Protein AF-A0A497I7E8-F1 (afdb_monomer_lite)

Secondary structure (DSSP, 8-state):
-HHHHHHHHHHHS-------S------SPPPGGGS-HHHHHHHT--SS-HHHHHHHHHHHHHHTT--HHHHHHHHHHHHHHSSSPPPHHHHHHHHHHHHH---PPPPTTSHHHHHTT-----TTGGG-SSHHHHHHHHHT-

Structure (mmCIF, N/CA/C/O backbone):
data_AF-A0A497I7E8-F1
#
_entry.id   AF-A0A497I7E8-F1
#
loop_
_atom_site.group_PDB
_atom_site.id
_atom_site.type_symbol
_atom_site.label_atom_id
_atom_site.label_alt_id
_atom_site.label_comp_id
_atom_site.label_asym_id
_atom_site.label_entity_id
_atom_site.label_seq_id
_atom_site.pdbx_PDB_ins_code
_atom_site.Cartn_x
_atom_site.Cartn_y
_atom_site.Cartn_z
_atom_site.occupancy
_atom_site.B_iso_or_equiv
_atom_site.auth_seq_id
_atom_site.auth_comp_id
_atom_site.auth_asym_id
_atom_site.auth_atom_id
_atom_site.pdbx_PDB_model_num
ATOM 1 N N . GLU A 1 1 ? 37.070 -31.735 17.281 1.00 67.00 1 GLU A N 1
ATOM 2 C CA . GLU A 1 1 ? 35.826 -32.476 16.960 1.00 67.00 1 GLU A CA 1
ATOM 3 C C . GLU A 1 1 ? 34.540 -31.647 17.066 1.00 67.00 1 GLU A C 1
ATOM 5 O O . GLU A 1 1 ? 34.167 -31.068 16.057 1.00 67.00 1 GLU A O 1
ATOM 10 N N . ALA A 1 2 ? 33.857 -31.485 18.212 1.00 67.62 2 ALA A N 1
ATOM 11 C CA . ALA A 1 2 ? 32.519 -30.845 18.221 1.00 67.62 2 ALA A CA 1
ATOM 12 C C . ALA A 1 2 ? 32.490 -29.340 17.851 1.00 67.62 2 ALA A C 1
ATOM 14 O O . ALA A 1 2 ? 31.553 -28.875 17.204 1.00 67.62 2 ALA A O 1
ATOM 15 N N . LYS A 1 3 ? 33.525 -28.569 18.221 1.00 70.88 3 LYS A N 1
ATOM 16 C CA . LYS A 1 3 ? 33.642 -27.139 17.860 1.00 70.88 3 LYS A CA 1
ATOM 17 C C . LYS A 1 3 ? 33.919 -26.913 16.372 1.00 70.88 3 LYS A C 1
ATOM 19 O O . LYS A 1 3 ? 33.447 -25.930 15.813 1.00 70.88 3 LYS A O 1
ATOM 24 N N . GLU A 1 4 ? 34.665 -27.813 15.738 1.00 71.50 4 GLU A N 1
ATOM 25 C CA . GLU A 1 4 ? 34.977 -27.725 14.306 1.00 71.50 4 GLU A CA 1
ATOM 26 C C . GLU A 1 4 ? 33.753 -28.060 13.461 1.00 71.50 4 GLU A C 1
ATOM 28 O O . GLU A 1 4 ? 33.465 -27.344 12.508 1.00 71.50 4 GLU A O 1
ATOM 33 N N . LEU A 1 5 ? 32.977 -29.066 13.880 1.00 67.75 5 LEU A N 1
ATOM 34 C CA . LEU A 1 5 ? 31.685 -29.393 13.276 1.00 67.75 5 LEU A CA 1
ATOM 35 C C . LEU A 1 5 ? 30.699 -28.219 13.376 1.00 67.75 5 LEU A C 1
ATOM 37 O O . LEU A 1 5 ? 30.001 -27.917 12.411 1.00 67.75 5 LEU A O 1
ATOM 41 N N . PHE A 1 6 ? 30.685 -27.506 14.507 1.00 67.44 6 PHE A N 1
ATOM 42 C CA . PHE A 1 6 ? 29.860 -26.306 14.681 1.00 67.44 6 PHE A CA 1
ATOM 43 C C . PHE A 1 6 ? 30.296 -25.146 13.776 1.00 67.44 6 PHE A C 1
ATOM 45 O O . PHE A 1 6 ? 29.453 -24.485 13.177 1.00 67.44 6 PHE A O 1
ATOM 52 N N . LEU A 1 7 ? 31.604 -24.899 13.654 1.00 68.19 7 LEU A N 1
ATOM 53 C CA . LEU A 1 7 ? 32.146 -23.848 12.788 1.00 68.19 7 LEU A CA 1
ATOM 54 C C . LEU A 1 7 ? 31.945 -24.161 11.299 1.00 68.19 7 LEU A C 1
ATOM 56 O O . LEU A 1 7 ? 31.669 -23.244 10.530 1.00 68.19 7 LEU A O 1
ATOM 60 N N . GLN A 1 8 ? 32.026 -25.435 10.905 1.00 70.06 8 GLN A N 1
ATOM 61 C CA . GLN A 1 8 ? 31.693 -25.888 9.553 1.00 70.06 8 GLN A CA 1
ATOM 62 C C . GLN A 1 8 ? 30.197 -25.758 9.250 1.00 70.06 8 GLN A C 1
ATOM 64 O O . GLN A 1 8 ? 29.836 -25.279 8.182 1.00 70.06 8 GLN A O 1
ATOM 69 N N . ALA A 1 9 ? 29.313 -26.107 10.189 1.00 67.62 9 ALA A N 1
ATOM 70 C CA . ALA A 1 9 ? 27.878 -25.876 10.019 1.00 67.62 9 ALA A CA 1
ATOM 71 C C . ALA A 1 9 ? 27.565 -24.373 9.872 1.00 67.62 9 ALA A C 1
ATOM 73 O O . ALA A 1 9 ? 26.808 -23.973 8.991 1.00 67.62 9 ALA A O 1
ATOM 74 N N . PHE A 1 10 ? 28.222 -23.522 10.669 1.00 64.56 10 PHE A N 1
ATOM 75 C CA . PHE A 1 10 ? 28.029 -22.070 10.627 1.00 64.56 10 PHE A CA 1
ATOM 76 C C . PHE A 1 10 ? 28.604 -21.403 9.365 1.00 64.56 10 PHE A C 1
ATOM 78 O O . PHE A 1 10 ? 28.131 -20.339 8.957 1.00 64.56 10 PHE A O 1
ATOM 85 N N . SER A 1 11 ? 29.634 -21.991 8.747 1.00 62.38 11 SER A N 1
ATOM 86 C CA . SER A 1 11 ? 30.212 -21.494 7.493 1.00 62.38 11 SER A CA 1
ATOM 87 C C . SER A 1 11 ? 29.432 -21.948 6.256 1.00 62.38 11 SER A C 1
ATOM 89 O O . SER A 1 11 ? 29.431 -21.235 5.255 1.00 62.38 11 SER A O 1
ATOM 91 N N . LEU A 1 12 ? 28.711 -23.072 6.330 1.00 60.22 12 LEU A N 1
ATOM 92 C CA . LEU A 1 12 ? 27.873 -23.577 5.236 1.00 60.22 12 LEU A CA 1
ATOM 93 C C . LEU A 1 12 ? 26.548 -22.804 5.069 1.00 60.22 12 LEU A C 1
ATOM 95 O O . LEU A 1 12 ? 26.033 -22.735 3.952 1.00 60.22 12 LEU A O 1
ATOM 99 N N . ASP A 1 13 ? 26.045 -22.162 6.130 1.00 55.91 13 ASP A N 1
ATOM 100 C CA . ASP A 1 13 ? 24.771 -21.415 6.120 1.00 55.91 13 ASP A CA 1
ATOM 101 C C . ASP A 1 13 ? 24.887 -19.931 5.736 1.00 55.91 13 ASP A C 1
ATOM 103 O O . ASP A 1 13 ? 23.878 -19.258 5.520 1.00 55.91 13 ASP A O 1
ATOM 107 N N . ARG A 1 14 ? 26.102 -19.402 5.564 1.00 55.25 14 ARG A N 1
ATOM 108 C CA . ARG A 1 14 ? 26.311 -18.068 4.982 1.00 55.25 14 ARG A CA 1
ATOM 109 C C . ARG A 1 14 ? 26.801 -18.171 3.549 1.00 55.25 14 ARG A C 1
ATOM 111 O O . ARG A 1 14 ? 27.890 -17.725 3.208 1.00 55.25 14 ARG A O 1
ATOM 118 N N . LYS A 1 15 ? 25.934 -18.672 2.667 1.00 48.88 15 LYS A N 1
ATOM 119 C CA . LYS A 1 15 ? 25.931 -18.118 1.310 1.00 48.88 15 LYS A CA 1
ATOM 120 C C . LYS A 1 15 ? 25.432 -16.686 1.444 1.00 48.88 15 LYS A C 1
ATOM 122 O O . LYS A 1 15 ? 24.226 -16.461 1.504 1.00 48.88 15 LYS A O 1
ATOM 127 N N . GLU A 1 16 ? 26.351 -15.730 1.538 1.00 50.53 16 GLU A N 1
ATOM 128 C CA . GLU A 1 16 ? 26.037 -14.344 1.209 1.00 50.53 16 GLU A CA 1
ATOM 129 C C . GLU A 1 16 ? 25.448 -14.370 -0.204 1.00 50.53 16 GLU A C 1
ATOM 131 O O . GLU A 1 16 ? 26.147 -14.581 -1.194 1.00 50.53 16 GLU A O 1
ATOM 136 N N . GLN A 1 17 ? 24.120 -14.278 -0.303 1.00 52.00 17 GLN A N 1
ATOM 137 C CA . GLN A 1 17 ? 23.494 -13.965 -1.572 1.00 52.00 17 GLN A CA 1
ATOM 138 C C . GLN A 1 17 ? 23.921 -12.539 -1.896 1.00 52.00 17 GLN A C 1
ATOM 140 O O . GLN A 1 17 ? 23.305 -11.580 -1.435 1.00 52.00 17 GLN A O 1
ATOM 145 N N . GLU A 1 18 ? 24.984 -12.416 -2.687 1.00 49.31 18 GLU A N 1
ATOM 146 C CA . GLU A 1 18 ? 25.251 -11.236 -3.500 1.00 49.31 18 GLU A CA 1
ATOM 147 C C . GLU A 1 18 ? 23.903 -10.753 -4.069 1.00 49.31 18 GLU A C 1
ATOM 149 O O . GLU A 1 18 ? 23.190 -11.551 -4.703 1.00 49.31 18 GLU A O 1
ATOM 154 N N . PRO A 1 19 ? 23.472 -9.506 -3.801 1.00 46.53 19 PRO A N 1
ATOM 155 C CA . PRO A 1 19 ? 22.181 -9.022 -4.258 1.00 46.53 19 PRO A CA 1
ATOM 156 C C . PRO A 1 19 ? 22.169 -9.018 -5.791 1.00 46.53 19 PRO A C 1
ATOM 158 O O . PRO A 1 19 ? 22.624 -8.085 -6.438 1.00 46.53 19 PRO A O 1
ATOM 161 N N . SER A 1 20 ? 21.606 -10.071 -6.389 1.00 47.88 20 SER A N 1
ATOM 162 C CA . SER A 1 20 ? 21.510 -10.289 -7.845 1.00 47.88 20 SER A CA 1
ATOM 163 C C . SER A 1 20 ? 20.542 -9.333 -8.569 1.00 47.88 20 SER A C 1
ATOM 165 O O . SER A 1 20 ? 20.024 -9.634 -9.647 1.00 47.88 20 SER A O 1
ATOM 167 N N . GLY A 1 21 ? 20.246 -8.179 -7.972 1.00 55.12 21 GLY A N 1
ATOM 168 C CA . GLY A 1 21 ? 19.337 -7.179 -8.510 1.00 55.12 21 GLY A CA 1
ATOM 169 C C . GLY A 1 21 ? 20.096 -6.038 -9.171 1.00 55.12 21 GLY A C 1
ATOM 170 O O . GLY A 1 21 ? 20.918 -5.384 -8.541 1.00 55.12 21 GLY A O 1
ATOM 171 N N . SER A 1 22 ? 19.757 -5.729 -10.422 1.00 59.94 22 SER A N 1
ATOM 172 C CA . SER A 1 22 ? 20.106 -4.437 -11.017 1.00 59.94 22 SER A CA 1
ATOM 173 C C . SER A 1 22 ? 19.605 -3.309 -10.110 1.00 59.94 22 SER A C 1
ATOM 175 O O . SER A 1 22 ? 18.410 -3.277 -9.795 1.00 59.94 22 SER A O 1
ATOM 177 N N . VAL A 1 23 ? 20.480 -2.380 -9.717 1.00 67.69 23 VAL A N 1
ATOM 178 C CA . VAL A 1 23 ? 20.097 -1.206 -8.921 1.00 67.69 23 VAL A CA 1
ATOM 179 C C . VAL A 1 23 ? 19.061 -0.399 -9.705 1.00 67.69 23 VAL A C 1
ATOM 181 O O . VAL A 1 23 ? 19.346 0.156 -10.767 1.00 67.69 23 VAL A O 1
ATOM 184 N N . ILE A 1 24 ? 17.829 -0.359 -9.201 1.00 76.56 24 ILE A N 1
ATOM 185 C CA . ILE A 1 24 ? 16.747 0.409 -9.813 1.00 76.56 24 ILE A CA 1
ATOM 186 C C . ILE A 1 24 ? 16.901 1.863 -9.363 1.00 76.56 24 ILE A C 1
ATOM 188 O O . ILE A 1 24 ? 16.561 2.204 -8.233 1.00 76.56 24 ILE A O 1
ATOM 192 N N . ASN A 1 25 ? 17.410 2.725 -10.244 1.00 77.62 25 ASN A N 1
ATOM 193 C CA . ASN A 1 25 ? 17.468 4.160 -9.979 1.00 77.62 25 ASN A CA 1
ATOM 194 C C . ASN A 1 25 ? 16.131 4.816 -10.363 1.00 77.62 25 ASN A C 1
ATOM 196 O O . ASN A 1 25 ? 15.737 4.801 -11.531 1.00 77.62 25 ASN A O 1
ATOM 200 N N . ILE A 1 26 ? 15.415 5.338 -9.365 1.00 85.31 26 ILE A N 1
ATOM 201 C CA . ILE A 1 26 ? 14.180 6.106 -9.544 1.00 85.31 26 ILE A CA 1
ATOM 202 C C . ILE A 1 26 ? 14.480 7.540 -9.124 1.00 85.31 26 ILE A C 1
ATOM 204 O O . ILE A 1 26 ? 14.619 7.839 -7.938 1.00 85.31 26 ILE A O 1
ATOM 208 N N . ASP A 1 27 ? 14.586 8.398 -10.130 1.00 85.06 27 ASP A N 1
ATOM 209 C CA . ASP A 1 27 ? 14.913 9.820 -10.048 1.00 85.06 27 ASP A CA 1
ATOM 210 C C . ASP A 1 27 ? 13.677 10.700 -9.818 1.00 85.06 27 ASP A C 1
ATOM 212 O O . ASP A 1 27 ? 13.756 11.761 -9.203 1.00 85.06 27 ASP A O 1
ATOM 216 N N . LYS A 1 28 ? 12.525 10.253 -10.322 1.00 90.06 28 LYS A N 1
ATOM 217 C CA . LYS A 1 28 ? 11.265 10.995 -10.323 1.00 90.06 28 LYS A CA 1
ATOM 218 C C . LYS A 1 28 ? 10.114 10.123 -9.867 1.00 90.06 28 LYS A C 1
ATOM 220 O O . LYS A 1 28 ? 10.139 8.901 -10.028 1.00 90.06 28 LYS A O 1
ATOM 225 N N . GLU A 1 29 ? 9.092 10.799 -9.361 1.00 94.62 29 GLU A N 1
ATOM 226 C CA . GLU A 1 29 ? 7.809 10.200 -9.029 1.00 94.62 29 GLU A CA 1
ATOM 227 C C . GLU A 1 29 ? 7.273 9.362 -10.203 1.00 94.62 29 GLU A C 1
ATOM 229 O O . GLU A 1 29 ? 7.238 9.829 -11.345 1.00 94.62 29 GLU A O 1
ATOM 234 N N . ILE A 1 30 ? 6.858 8.122 -9.932 1.00 94.88 30 ILE A N 1
ATOM 235 C CA . ILE A 1 30 ? 6.180 7.288 -10.932 1.00 94.88 30 ILE A CA 1
ATOM 236 C C . ILE A 1 30 ? 4.668 7.522 -10.832 1.00 94.88 30 ILE A C 1
ATOM 238 O O . ILE A 1 30 ? 4.120 7.413 -9.731 1.00 94.88 30 ILE A O 1
ATOM 242 N N . PRO A 1 31 ? 3.976 7.813 -11.946 1.00 95.06 31 PRO A N 1
ATOM 243 C CA . PRO A 1 31 ? 2.562 8.153 -11.908 1.00 95.06 31 PRO A CA 1
ATOM 244 C C . PRO A 1 31 ? 1.680 6.896 -11.767 1.00 95.06 31 PRO A C 1
ATOM 246 O O . PRO A 1 31 ? 2.122 5.764 -12.000 1.00 95.06 31 PRO A O 1
ATOM 249 N N . LEU A 1 32 ? 0.427 7.093 -11.352 1.00 94.94 32 LEU A N 1
ATOM 250 C CA . LEU A 1 32 ? -0.494 6.026 -10.937 1.00 94.94 32 LEU A CA 1
ATOM 251 C C . LEU A 1 32 ? -0.801 5.022 -12.061 1.00 94.94 32 LEU A C 1
ATOM 253 O O . LEU A 1 32 ? -1.005 3.837 -11.803 1.00 94.94 32 LEU A O 1
ATOM 257 N N . GLU A 1 33 ? -0.779 5.459 -13.317 1.00 95.19 33 GLU A N 1
ATOM 258 C CA . GLU A 1 33 ? -1.052 4.645 -14.509 1.00 95.19 33 GLU A CA 1
ATOM 259 C C . GLU A 1 33 ? -0.001 3.545 -14.696 1.00 95.19 33 GLU A C 1
ATOM 261 O O . GLU A 1 33 ? -0.270 2.491 -15.274 1.00 95.19 33 GLU A O 1
ATOM 266 N N . SER A 1 34 ? 1.200 3.766 -14.157 1.00 96.50 34 SER A N 1
ATOM 267 C CA . SER A 1 34 ? 2.284 2.788 -14.177 1.00 96.50 34 SER A CA 1
ATOM 268 C C . SER A 1 34 ? 2.179 1.762 -13.046 1.00 96.50 34 SER A C 1
ATOM 270 O O . SER A 1 34 ? 3.007 0.857 -12.972 1.00 96.50 34 SER A O 1
ATOM 272 N N . PHE A 1 35 ? 1.196 1.860 -12.147 1.00 96.50 35 PHE A N 1
ATOM 273 C CA . PHE A 1 35 ? 1.127 0.985 -10.979 1.00 96.50 35 PHE A CA 1
ATOM 274 C C . PHE A 1 35 ? 0.687 -0.442 -11.338 1.00 96.50 35 PHE A C 1
ATOM 276 O O . PHE A 1 35 ? -0.160 -0.651 -12.218 1.00 96.50 35 PHE A O 1
ATOM 283 N N . PRO A 1 36 ? 1.217 -1.460 -10.640 1.00 96.62 36 PRO A N 1
ATOM 284 C CA . PRO A 1 36 ? 0.792 -2.837 -10.845 1.00 96.62 36 PRO A CA 1
ATOM 285 C C . PRO A 1 36 ? -0.680 -3.030 -10.466 1.00 96.62 36 PRO A C 1
ATOM 287 O O . PRO A 1 36 ? -1.193 -2.304 -9.606 1.00 96.62 36 PRO A O 1
ATOM 290 N N . PRO A 1 37 ? -1.373 -4.012 -11.079 1.00 96.50 37 PRO A N 1
ATOM 291 C CA . PRO A 1 37 ? -2.779 -4.286 -10.790 1.00 96.50 37 PRO A CA 1
ATOM 292 C C . PRO A 1 37 ? -3.056 -4.464 -9.294 1.00 96.50 37 PRO A C 1
ATOM 294 O O . PRO A 1 37 ? -4.020 -3.910 -8.788 1.00 96.50 37 PRO A O 1
ATOM 297 N N . CYS A 1 38 ? -2.163 -5.130 -8.554 1.00 96.94 38 CYS A N 1
ATOM 298 C CA . CYS A 1 38 ? -2.338 -5.344 -7.117 1.00 96.94 38 CYS A CA 1
ATOM 299 C C . CYS A 1 38 ? -2.390 -4.051 -6.292 1.00 96.94 38 CYS A C 1
ATOM 301 O O . CYS A 1 38 ? -3.219 -3.935 -5.395 1.00 96.94 38 CYS A O 1
ATOM 303 N N . ILE A 1 39 ? -1.555 -3.059 -6.609 1.00 97.75 39 ILE A N 1
ATOM 304 C CA . ILE A 1 39 ? -1.568 -1.764 -5.916 1.00 97.75 39 ILE A CA 1
ATOM 305 C C . ILE A 1 39 ? -2.799 -0.951 -6.326 1.00 97.75 39 ILE A C 1
ATOM 307 O O . ILE A 1 39 ? -3.425 -0.322 -5.476 1.00 97.75 39 ILE A O 1
ATOM 311 N N . ARG A 1 40 ? -3.192 -1.004 -7.606 1.00 97.56 40 ARG A N 1
ATOM 312 C CA . ARG A 1 40 ? -4.432 -0.372 -8.087 1.00 97.56 40 ARG A CA 1
ATOM 313 C C . ARG A 1 40 ? -5.671 -0.964 -7.410 1.00 97.56 40 ARG A C 1
ATOM 315 O O . ARG A 1 40 ? -6.531 -0.214 -6.967 1.00 97.56 40 ARG A O 1
ATOM 322 N N . ASN A 1 41 ? -5.715 -2.284 -7.246 1.00 97.62 41 ASN A N 1
ATOM 323 C CA . ASN A 1 41 ? -6.796 -2.973 -6.546 1.00 97.62 41 ASN A CA 1
ATOM 324 C C . ASN A 1 41 ? -6.846 -2.583 -5.068 1.00 97.62 41 ASN A C 1
ATOM 326 O O . ASN A 1 41 ? -7.927 -2.308 -4.565 1.00 97.62 41 ASN A O 1
ATOM 330 N N . ILE A 1 42 ? -5.692 -2.457 -4.396 1.00 98.06 42 ILE A N 1
ATOM 331 C CA . ILE A 1 42 ? -5.653 -1.892 -3.040 1.00 98.06 42 ILE A CA 1
ATOM 332 C C . ILE A 1 42 ? -6.263 -0.487 -3.045 1.00 98.06 42 ILE A C 1
ATOM 334 O O . ILE A 1 42 ? -7.170 -0.243 -2.263 1.00 98.06 42 ILE A O 1
ATOM 338 N N . LEU A 1 43 ? -5.839 0.415 -3.941 1.00 98.06 43 LEU A N 1
ATOM 339 C CA . LEU A 1 43 ? -6.328 1.805 -4.026 1.00 98.06 43 LEU A CA 1
ATOM 340 C C . LEU A 1 43 ? -7.843 1.948 -4.277 1.00 98.06 43 LEU A C 1
ATOM 342 O O . LEU A 1 43 ? -8.407 3.017 -4.004 1.00 98.06 43 LEU A O 1
ATOM 346 N N . ASN A 1 44 ? -8.501 0.895 -4.762 1.00 97.38 44 ASN A N 1
ATOM 347 C CA . ASN A 1 44 ? -9.953 0.837 -4.936 1.00 97.38 44 ASN A CA 1
ATOM 348 C C . ASN A 1 44 ? -10.713 0.512 -3.639 1.00 97.38 44 ASN A C 1
ATOM 350 O O . ASN A 1 44 ? -11.934 0.622 -3.618 1.00 97.38 44 ASN A O 1
ATOM 354 N N . GLY A 1 45 ? -10.000 0.202 -2.555 1.00 97.56 45 GLY A N 1
ATOM 355 C CA . GLY A 1 45 ? -10.565 -0.199 -1.271 1.00 97.56 45 GLY A CA 1
ATOM 356 C C . GLY A 1 45 ? -10.479 -1.709 -1.062 1.00 97.56 45 GLY A C 1
ATOM 357 O O . GLY A 1 45 ? -10.331 -2.485 -2.003 1.00 97.56 45 GLY A O 1
ATOM 358 N N . LEU A 1 46 ? -10.538 -2.127 0.200 1.00 97.81 46 LEU A N 1
ATOM 359 C CA . LEU A 1 46 ? -10.470 -3.525 0.607 1.00 97.81 46 LEU A CA 1
ATOM 360 C C . LEU A 1 46 ? -11.647 -3.901 1.506 1.00 97.81 46 LEU A C 1
ATOM 362 O O . LEU A 1 46 ? -12.042 -3.147 2.403 1.00 97.81 46 LEU A O 1
ATOM 366 N N . GLU A 1 47 ? -12.147 -5.115 1.296 1.00 95.56 47 GLU A N 1
ATOM 367 C CA . GLU A 1 47 ? -13.098 -5.762 2.195 1.00 95.56 47 GLU A CA 1
ATOM 368 C C . GLU A 1 47 ? -12.392 -6.251 3.470 1.00 95.56 47 GLU A C 1
ATOM 370 O O . GLU A 1 47 ? -12.753 -5.831 4.570 1.00 95.56 47 GLU A O 1
ATOM 375 N N . ASP A 1 48 ? -11.314 -7.027 3.325 1.00 95.31 48 ASP A N 1
ATOM 376 C CA . ASP A 1 48 ? -10.461 -7.502 4.422 1.00 95.31 48 ASP A CA 1
ATOM 377 C C . ASP A 1 48 ? -8.965 -7.242 4.136 1.00 95.31 48 ASP A C 1
ATOM 379 O O . ASP A 1 48 ? -8.557 -6.884 3.033 1.00 95.31 48 ASP A O 1
ATOM 383 N N . GLY A 1 49 ? -8.111 -7.370 5.153 1.00 96.69 49 GLY A N 1
ATOM 384 C CA . GLY A 1 49 ? -6.663 -7.279 5.003 1.00 96.69 49 GLY A CA 1
ATOM 385 C C . GLY A 1 49 ? -6.125 -5.853 4.984 1.00 96.69 49 GLY A C 1
ATOM 386 O O . GLY A 1 49 ? -4.971 -5.642 4.628 1.00 96.69 49 GLY A O 1
ATOM 387 N N . ARG A 1 50 ? -6.903 -4.870 5.439 1.00 97.62 50 ARG A N 1
ATOM 388 C CA . ARG A 1 50 ? -6.592 -3.430 5.371 1.00 97.62 50 ARG A CA 1
ATOM 389 C C . ARG A 1 50 ? -5.250 -3.049 5.997 1.00 97.62 50 ARG A C 1
ATOM 391 O O . ARG A 1 50 ? -4.531 -2.239 5.433 1.00 97.62 50 ARG A O 1
ATOM 398 N N . LYS A 1 51 ? -4.846 -3.670 7.111 1.00 97.56 51 LYS A N 1
ATOM 399 C CA . LYS A 1 51 ? -3.512 -3.438 7.709 1.00 97.56 51 LYS A CA 1
ATOM 400 C C . LYS A 1 51 ? -2.373 -3.891 6.781 1.00 97.56 51 LYS A C 1
ATOM 402 O O . LYS A 1 51 ? -1.385 -3.184 6.622 1.00 97.56 51 LYS A O 1
ATOM 407 N N . ARG A 1 52 ? -2.546 -5.044 6.124 1.00 96.88 52 ARG A N 1
ATOM 408 C CA . ARG A 1 52 ? -1.615 -5.587 5.118 1.00 96.88 52 ARG A CA 1
ATOM 409 C C . ARG A 1 52 ? -1.626 -4.729 3.849 1.00 96.88 52 ARG A C 1
ATOM 411 O O . ARG A 1 52 ? -0.568 -4.419 3.319 1.00 96.88 52 ARG A O 1
ATOM 418 N N . GLY A 1 53 ? -2.804 -4.283 3.412 1.00 97.44 53 GLY A N 1
ATOM 419 C CA . GLY A 1 53 ? -2.962 -3.336 2.307 1.00 97.44 53 GLY A CA 1
ATOM 420 C C . GLY A 1 53 ? -2.256 -2.005 2.569 1.00 97.44 53 GLY A C 1
ATOM 421 O O . GLY A 1 53 ? -1.494 -1.553 1.723 1.00 97.44 53 GLY A O 1
ATOM 422 N N . LEU A 1 54 ? -2.429 -1.428 3.762 1.00 97.94 54 LEU A N 1
ATOM 423 C CA . LEU A 1 54 ? -1.755 -0.199 4.190 1.00 97.94 54 LEU A CA 1
ATOM 424 C C . LEU A 1 54 ? -0.232 -0.357 4.161 1.00 97.94 54 LEU A C 1
ATOM 426 O O . LEU A 1 54 ? 0.461 0.491 3.606 1.00 97.94 54 LEU A O 1
ATOM 430 N N . PHE A 1 55 ? 0.273 -1.459 4.719 1.00 96.31 55 PHE A N 1
ATOM 431 C CA . PHE A 1 55 ? 1.691 -1.804 4.682 1.00 96.31 55 PHE A CA 1
ATOM 432 C C . PHE A 1 55 ? 2.228 -1.844 3.244 1.00 96.31 55 PHE A C 1
ATOM 434 O O . PHE A 1 55 ? 3.210 -1.174 2.929 1.00 96.31 55 PHE A O 1
ATOM 441 N N . LEU A 1 56 ? 1.567 -2.589 2.354 1.00 96.81 56 LEU A N 1
ATOM 442 C CA . LEU A 1 56 ? 1.965 -2.694 0.949 1.00 96.81 56 LEU A CA 1
ATOM 443 C C . LEU A 1 56 ? 1.929 -1.342 0.236 1.00 96.81 56 LEU A C 1
ATOM 445 O O . LEU A 1 56 ? 2.845 -1.021 -0.522 1.00 96.81 56 LEU A O 1
ATOM 449 N N . LEU A 1 57 ? 0.882 -0.558 0.492 1.00 97.31 57 LEU A N 1
ATOM 450 C CA . LEU A 1 57 ? 0.657 0.728 -0.146 1.00 97.31 57 LEU A CA 1
ATOM 451 C C . LEU A 1 57 ? 1.731 1.743 0.257 1.00 97.31 57 LEU A C 1
ATOM 453 O O . LEU A 1 57 ? 2.352 2.329 -0.622 1.00 97.31 57 LEU A O 1
ATOM 457 N N . ILE A 1 58 ? 2.005 1.914 1.555 1.00 96.75 58 ILE A N 1
ATOM 458 C CA . ILE A 1 58 ? 3.021 2.867 2.033 1.00 96.75 58 ILE A CA 1
ATOM 459 C C . ILE A 1 58 ? 4.402 2.510 1.468 1.00 96.75 58 ILE A C 1
ATOM 461 O O . ILE A 1 58 ? 5.044 3.363 0.855 1.00 96.75 58 ILE A O 1
ATOM 465 N N . ASN A 1 59 ? 4.832 1.250 1.600 1.00 95.06 59 ASN A N 1
ATOM 466 C CA . ASN A 1 59 ? 6.147 0.815 1.115 1.00 95.06 59 ASN A CA 1
ATOM 467 C C . ASN A 1 59 ? 6.306 1.023 -0.392 1.00 95.06 59 ASN A C 1
ATOM 469 O O . ASN A 1 59 ? 7.327 1.528 -0.857 1.00 95.06 59 ASN A O 1
ATOM 473 N N . PHE A 1 60 ? 5.279 0.672 -1.167 1.00 96.25 60 PHE A N 1
ATOM 474 C CA . PHE A 1 60 ? 5.310 0.871 -2.608 1.00 96.25 60 PHE A CA 1
ATOM 475 C C . PHE A 1 60 ? 5.366 2.359 -2.982 1.00 96.25 60 PHE A C 1
ATOM 477 O O . PHE A 1 60 ? 6.208 2.737 -3.794 1.00 96.25 60 PHE A O 1
ATOM 484 N N . LEU A 1 61 ? 4.522 3.205 -2.379 1.00 96.31 61 LEU A N 1
ATOM 485 C CA . LEU A 1 61 ? 4.465 4.641 -2.678 1.00 96.31 61 LEU A CA 1
ATOM 486 C C . LEU A 1 61 ? 5.780 5.366 -2.343 1.00 96.31 61 LEU A C 1
ATOM 488 O O . LEU A 1 61 ? 6.246 6.190 -3.133 1.00 96.31 61 LEU A O 1
ATOM 492 N N . HIS A 1 62 ? 6.420 5.018 -1.223 1.00 93.69 62 HIS A N 1
ATOM 493 C CA . HIS A 1 62 ? 7.760 5.517 -0.903 1.00 93.69 62 HIS A CA 1
ATOM 494 C C . HIS A 1 62 ? 8.795 5.069 -1.942 1.00 93.69 62 HIS A C 1
ATOM 496 O O . HIS A 1 62 ? 9.591 5.883 -2.419 1.00 93.69 62 HIS A O 1
ATOM 502 N N . ALA A 1 63 ? 8.764 3.795 -2.343 1.00 92.88 63 ALA A N 1
ATOM 503 C CA . ALA A 1 63 ? 9.697 3.255 -3.327 1.00 92.88 63 ALA A CA 1
ATOM 504 C C . ALA A 1 63 ? 9.566 3.933 -4.703 1.00 92.88 63 ALA A C 1
ATOM 506 O O . ALA A 1 63 ? 10.572 4.128 -5.383 1.00 92.88 63 ALA A O 1
ATOM 507 N N . VAL A 1 64 ? 8.360 4.366 -5.088 1.00 94.62 64 VAL A N 1
ATOM 508 C CA . VAL A 1 64 ? 8.118 5.133 -6.324 1.00 94.62 64 VAL A CA 1
ATOM 509 C C . VAL A 1 64 ? 8.274 6.653 -6.175 1.00 94.62 64 VAL A C 1
ATOM 511 O O . VAL A 1 64 ? 7.846 7.401 -7.056 1.00 94.62 64 VAL A O 1
ATOM 514 N N . LYS A 1 65 ? 8.910 7.115 -5.089 1.00 93.69 65 LYS A N 1
ATOM 515 C CA . LYS A 1 65 ? 9.279 8.520 -4.836 1.00 93.69 65 LYS A CA 1
ATOM 516 C C . LYS A 1 65 ? 8.098 9.491 -4.724 1.00 93.69 65 LYS A C 1
ATOM 518 O O . LYS A 1 65 ? 8.246 10.669 -5.044 1.00 93.69 65 LYS A O 1
ATOM 523 N N . TRP A 1 66 ? 6.941 9.031 -4.247 1.00 95.19 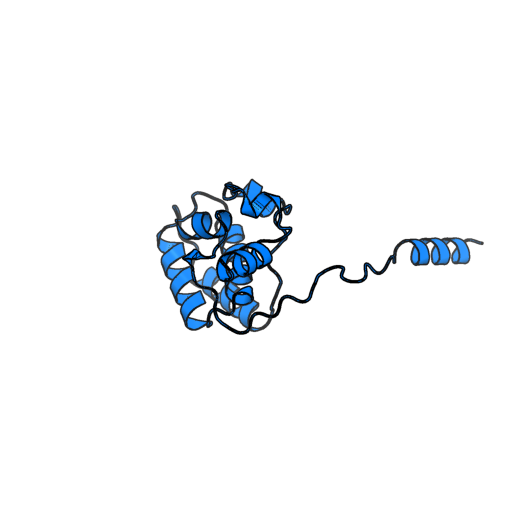66 TRP A N 1
ATOM 524 C CA . TRP A 1 66 ? 5.848 9.950 -3.913 1.00 95.19 66 TRP A CA 1
ATOM 525 C C . TRP A 1 66 ? 6.211 10.797 -2.681 1.00 95.19 66 TRP A C 1
ATOM 527 O O . TRP A 1 66 ? 6.764 10.259 -1.719 1.00 95.19 66 TRP A O 1
ATOM 537 N N . PRO A 1 67 ? 5.893 12.106 -2.665 1.00 94.62 67 PRO A N 1
ATOM 538 C CA . PRO A 1 67 ? 6.158 12.953 -1.507 1.00 94.62 67 PRO A CA 1
ATOM 539 C C . PRO A 1 67 ? 5.253 12.576 -0.326 1.00 94.62 67 PRO A C 1
ATOM 541 O O . PRO A 1 67 ? 4.092 12.208 -0.513 1.00 94.62 67 PRO A O 1
ATOM 544 N N . GLU A 1 68 ? 5.753 12.720 0.906 1.00 93.62 68 GLU A N 1
ATOM 545 C CA . GLU A 1 68 ? 5.041 12.288 2.123 1.00 93.62 68 GLU A CA 1
ATOM 546 C C . GLU A 1 68 ? 3.626 12.866 2.246 1.00 93.62 68 GLU A C 1
ATOM 548 O O . GLU A 1 68 ? 2.697 12.171 2.663 1.00 93.62 68 GLU A O 1
ATOM 553 N N . SER A 1 69 ? 3.446 14.137 1.875 1.00 95.94 69 SER A N 1
ATOM 554 C CA . SER A 1 69 ? 2.145 14.811 1.892 1.00 95.94 69 SER A CA 1
ATOM 555 C C . SER A 1 69 ? 1.137 14.109 0.979 1.00 95.94 69 SER A C 1
ATOM 557 O O . SER A 1 69 ? 0.007 13.844 1.394 1.00 95.94 69 SER A O 1
ATOM 559 N N . LYS A 1 70 ? 1.571 13.728 -0.228 1.00 97.25 70 LYS A N 1
ATOM 560 C CA . LYS A 1 70 ? 0.765 12.998 -1.209 1.00 97.25 70 LYS A CA 1
ATOM 561 C C . LYS A 1 70 ? 0.474 11.573 -0.753 1.00 97.25 70 LYS A C 1
ATOM 563 O O . LYS A 1 70 ? -0.660 11.119 -0.896 1.00 97.25 70 LYS A O 1
ATOM 568 N N . ILE A 1 71 ? 1.452 10.883 -0.160 1.00 96.94 71 ILE A N 1
ATOM 569 C CA . ILE A 1 71 ? 1.247 9.546 0.424 1.00 96.94 71 ILE A CA 1
ATOM 570 C C . ILE A 1 71 ? 0.180 9.615 1.516 1.00 96.94 71 ILE A C 1
ATOM 572 O O . ILE A 1 71 ? -0.796 8.868 1.463 1.00 96.94 71 ILE A O 1
ATOM 576 N N . LYS A 1 72 ? 0.314 10.549 2.466 1.00 97.62 72 LYS A N 1
ATOM 577 C CA . LYS A 1 72 ? -0.655 10.741 3.552 1.00 97.62 72 LYS A CA 1
ATOM 578 C C . LYS A 1 72 ? -2.057 11.008 3.011 1.00 97.62 72 LYS A C 1
ATOM 580 O O . LYS A 1 72 ? -2.998 10.347 3.441 1.00 97.62 72 LYS A O 1
ATOM 585 N N . GLN A 1 73 ? -2.200 11.940 2.067 1.00 98.12 73 GLN A N 1
ATOM 586 C CA . GLN A 1 73 ? -3.494 12.249 1.457 1.00 98.12 73 GLN A CA 1
ATOM 587 C C . GLN A 1 73 ? -4.093 11.012 0.775 1.00 98.12 73 GLN A C 1
ATOM 589 O O . GLN A 1 73 ? -5.238 10.658 1.033 1.00 98.12 73 GLN A O 1
ATOM 594 N N . THR A 1 74 ? -3.296 10.306 -0.025 1.00 98.25 74 THR A N 1
ATOM 595 C CA . THR A 1 74 ? -3.731 9.106 -0.754 1.00 98.25 74 THR A CA 1
ATOM 596 C C . THR A 1 74 ? -4.181 7.997 0.188 1.00 98.25 74 THR A C 1
ATOM 598 O O . THR A 1 74 ? -5.214 7.381 -0.045 1.00 98.25 74 THR A O 1
ATOM 601 N N . VAL A 1 75 ? -3.441 7.758 1.273 1.00 98.25 75 VAL A N 1
ATOM 602 C CA . VAL A 1 75 ? -3.787 6.752 2.285 1.00 98.25 75 VAL A CA 1
ATOM 603 C C . VAL A 1 75 ? -5.080 7.119 3.014 1.00 98.25 75 VAL A C 1
ATOM 605 O O . VAL A 1 75 ? -5.908 6.242 3.253 1.00 98.25 75 VAL A O 1
ATOM 608 N N . LEU A 1 76 ? -5.284 8.395 3.353 1.00 98.19 76 LEU A N 1
ATOM 609 C CA . LEU A 1 76 ? -6.519 8.843 3.997 1.00 98.19 76 LEU A CA 1
ATOM 610 C C . LEU A 1 76 ? -7.729 8.696 3.066 1.00 98.19 76 LEU A C 1
ATOM 612 O O . LEU A 1 76 ? -8.765 8.205 3.508 1.00 98.19 76 LEU A O 1
ATOM 616 N N . GLU A 1 77 ? -7.597 9.047 1.783 1.00 98.25 77 GLU A N 1
ATOM 617 C CA . GLU A 1 77 ? -8.669 8.850 0.797 1.00 98.25 77 GLU A CA 1
ATOM 618 C C . GLU A 1 77 ? -8.938 7.369 0.519 1.00 98.25 77 GLU A C 1
ATOM 620 O O . GLU A 1 77 ? -10.089 6.944 0.471 1.00 98.25 77 GLU A O 1
ATOM 625 N N . TRP A 1 78 ? -7.888 6.556 0.395 1.00 98.38 78 TRP A N 1
ATOM 626 C CA . TRP A 1 78 ? -8.010 5.105 0.277 1.00 98.38 78 TRP A CA 1
ATOM 627 C C . TRP A 1 78 ? -8.762 4.503 1.469 1.00 98.38 78 TRP A C 1
ATOM 629 O O . TRP A 1 78 ? -9.647 3.669 1.285 1.00 98.38 78 TRP A O 1
ATOM 639 N N . ASN A 1 79 ? -8.469 4.959 2.689 1.00 98.50 79 ASN A N 1
ATOM 640 C CA . ASN A 1 79 ? -9.093 4.415 3.888 1.00 98.50 79 ASN A CA 1
ATOM 641 C C . ASN A 1 79 ? -10.615 4.619 3.923 1.00 98.50 79 ASN A C 1
ATOM 643 O O . ASN A 1 79 ? -11.321 3.772 4.463 1.00 98.50 79 ASN A O 1
ATOM 647 N N . LYS A 1 80 ? -11.119 5.701 3.313 1.00 98.19 80 LYS A N 1
ATOM 648 C CA . LYS A 1 80 ? -12.561 5.969 3.177 1.00 98.19 80 LYS A CA 1
ATOM 649 C C . LYS A 1 80 ? -13.266 4.998 2.226 1.00 98.19 80 LYS A C 1
ATOM 651 O O . LYS A 1 80 ? -14.472 4.825 2.339 1.00 98.19 80 LYS A O 1
ATOM 656 N N . LYS A 1 81 ? -12.533 4.385 1.290 1.00 98.00 81 LYS A N 1
ATOM 657 C CA . LYS A 1 81 ? -13.070 3.407 0.326 1.00 98.00 81 LYS A CA 1
ATOM 658 C C . LYS A 1 81 ? -13.129 1.986 0.886 1.00 98.00 81 LYS A C 1
ATOM 660 O O . LYS A 1 81 ? -13.736 1.113 0.276 1.00 98.00 81 LYS A O 1
ATOM 665 N N . ASN A 1 82 ? -12.458 1.725 2.006 1.00 97.62 82 ASN A N 1
ATOM 666 C CA . ASN A 1 82 ? -12.477 0.412 2.640 1.00 97.62 82 ASN A CA 1
ATOM 667 C C . ASN A 1 82 ? -13.850 0.131 3.260 1.00 97.62 82 ASN A C 1
ATOM 669 O O . ASN A 1 82 ? -14.469 1.039 3.810 1.00 97.62 82 ASN A O 1
ATOM 673 N N . LYS A 1 83 ? -14.268 -1.143 3.262 1.00 96.69 83 LYS A N 1
ATOM 674 C CA . LYS A 1 83 ? -15.531 -1.575 3.892 1.00 96.69 83 LYS A CA 1
ATOM 675 C C . LYS A 1 83 ? -15.620 -1.137 5.357 1.00 96.69 83 LYS A C 1
ATOM 677 O O . LYS A 1 83 ? -16.657 -0.670 5.807 1.00 96.69 83 LYS A O 1
ATOM 682 N N . GLU A 1 84 ? -14.508 -1.256 6.078 1.00 96.31 84 GLU A N 1
ATOM 683 C CA . GLU A 1 84 ? -14.364 -0.741 7.439 1.00 96.31 84 GLU A CA 1
ATOM 684 C C . GLU A 1 84 ? -13.065 0.071 7.538 1.00 96.31 84 GLU A C 1
ATOM 686 O O . GLU A 1 84 ? -11.972 -0.499 7.459 1.00 96.31 84 GLU A O 1
ATOM 691 N N . PRO A 1 85 ? -13.129 1.396 7.710 1.00 97.56 85 PRO A N 1
ATOM 692 C CA . PRO A 1 85 ? -11.934 2.223 7.813 1.00 97.56 85 PRO A CA 1
ATOM 693 C C . PRO A 1 85 ? -11.034 1.824 8.994 1.00 97.56 85 PRO A C 1
ATOM 695 O O . PRO A 1 85 ? -11.495 1.498 10.087 1.00 97.56 85 PRO A O 1
ATOM 698 N N . LEU A 1 86 ? -9.716 1.889 8.799 1.00 98.19 86 LEU A N 1
ATOM 699 C CA . LEU A 1 86 ? -8.746 1.844 9.894 1.00 98.19 86 LEU A CA 1
ATOM 700 C C . LEU A 1 86 ? -8.829 3.132 10.721 1.00 98.19 86 LEU A C 1
ATOM 702 O O . LEU A 1 86 ? -9.161 4.195 10.194 1.00 98.19 86 LEU A O 1
ATOM 706 N N . SER A 1 87 ? -8.461 3.063 12.001 1.00 98.12 87 SER A N 1
ATOM 707 C CA . SER A 1 87 ? -8.410 4.258 12.844 1.00 98.12 87 SER A CA 1
ATOM 708 C C . SER A 1 87 ? -7.338 5.243 12.361 1.00 98.12 87 SER A C 1
ATOM 710 O O . SER A 1 87 ? -6.237 4.855 11.953 1.00 98.12 87 SER A O 1
ATOM 712 N N . ASN A 1 88 ? -7.628 6.541 12.474 1.00 96.94 88 ASN A N 1
ATOM 713 C CA . ASN A 1 88 ? -6.680 7.601 12.113 1.00 96.94 88 ASN A CA 1
ATOM 714 C C . ASN A 1 88 ? -5.380 7.521 12.929 1.00 96.94 88 ASN A C 1
ATOM 716 O O . ASN A 1 88 ? -4.301 7.804 12.404 1.00 96.94 88 ASN A O 1
ATOM 720 N N . ALA A 1 89 ? -5.469 7.098 14.194 1.00 97.81 89 ALA A N 1
ATOM 721 C CA . ALA A 1 89 ? -4.310 6.891 15.058 1.00 97.81 89 ALA A CA 1
ATOM 722 C C . ALA A 1 89 ? -3.387 5.787 14.518 1.00 97.81 89 ALA A C 1
ATOM 724 O O . ALA A 1 89 ? -2.175 5.986 14.437 1.00 97.81 89 ALA A O 1
ATOM 725 N N . TYR A 1 90 ? -3.952 4.658 14.070 1.00 98.12 90 TYR A N 1
ATOM 726 C CA . TYR A 1 90 ? -3.171 3.574 13.473 1.00 98.12 90 TYR A CA 1
ATOM 727 C C . TYR A 1 90 ? -2.493 4.020 12.173 1.00 98.12 90 TYR A C 1
ATOM 729 O O . TYR A 1 90 ? -1.294 3.811 12.009 1.00 98.12 90 TYR A O 1
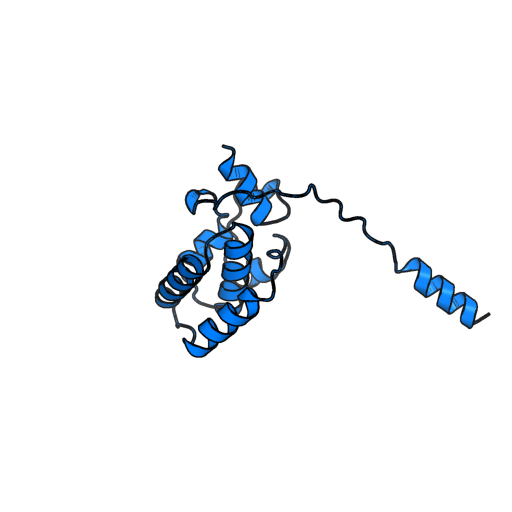ATOM 737 N N . ILE A 1 91 ? -3.223 4.701 11.282 1.00 98.00 91 ILE A N 1
ATOM 738 C CA . ILE A 1 91 ? -2.657 5.233 10.031 1.00 98.00 91 ILE A CA 1
ATOM 739 C C . ILE A 1 91 ? -1.513 6.207 10.315 1.00 98.00 91 ILE A C 1
ATOM 741 O O . ILE A 1 91 ? -0.452 6.100 9.706 1.00 98.00 91 ILE A O 1
ATOM 745 N N . THR A 1 92 ? -1.705 7.135 11.254 1.00 96.88 92 THR A N 1
ATOM 746 C CA . THR A 1 92 ? -0.685 8.130 11.614 1.00 96.88 92 THR A CA 1
ATOM 747 C C . THR A 1 92 ? 0.563 7.463 12.186 1.00 96.88 92 THR A C 1
ATOM 749 O O . THR A 1 92 ? 1.675 7.811 11.798 1.00 96.88 92 THR A O 1
ATOM 752 N N . SER A 1 93 ? 0.384 6.466 13.058 1.00 97.06 93 SER A N 1
ATOM 753 C CA . SER A 1 93 ? 1.485 5.671 13.607 1.00 97.06 93 SER A CA 1
ATOM 754 C C . SER A 1 93 ? 2.269 4.952 12.505 1.00 97.06 93 SER A C 1
ATOM 756 O O . SER A 1 93 ? 3.495 5.042 12.481 1.00 97.06 93 SER A O 1
ATOM 758 N N . GLN A 1 94 ? 1.579 4.309 11.556 1.00 96.62 94 GLN A N 1
ATOM 759 C CA . GLN A 1 94 ? 2.233 3.646 10.426 1.00 96.62 94 GLN A CA 1
ATOM 760 C C . GLN A 1 94 ? 2.981 4.650 9.545 1.00 96.62 94 GLN A C 1
ATOM 762 O O . GLN A 1 94 ? 4.162 4.459 9.290 1.00 96.62 94 GLN A O 1
ATOM 767 N N . LEU A 1 95 ? 2.347 5.754 9.139 1.00 95.62 95 LEU A N 1
ATOM 768 C CA . LEU A 1 95 ? 3.007 6.778 8.326 1.00 95.62 95 LEU A CA 1
ATOM 769 C C . LEU A 1 95 ? 4.281 7.298 8.999 1.00 95.62 95 LEU A C 1
ATOM 771 O O . LEU A 1 95 ? 5.315 7.341 8.349 1.00 95.62 95 LEU A O 1
ATOM 775 N N . ASN A 1 96 ? 4.232 7.627 10.294 1.00 94.44 96 ASN A N 1
ATOM 776 C CA . ASN A 1 96 ? 5.400 8.110 11.034 1.00 94.44 96 ASN A CA 1
ATOM 777 C C . ASN A 1 96 ? 6.532 7.077 11.100 1.00 94.44 96 ASN A C 1
ATOM 779 O O . ASN A 1 96 ? 7.694 7.455 10.988 1.00 94.44 96 ASN A O 1
ATOM 783 N N . TYR A 1 97 ? 6.205 5.791 11.245 1.00 94.19 97 TYR A N 1
ATOM 784 C CA . TYR A 1 97 ? 7.197 4.718 11.243 1.00 94.19 97 TYR A CA 1
ATOM 785 C C . TYR A 1 97 ? 7.969 4.650 9.913 1.00 94.19 97 TYR A C 1
ATOM 787 O O . TYR A 1 97 ? 9.198 4.597 9.916 1.00 94.19 97 TYR A O 1
ATOM 795 N N . TYR A 1 98 ? 7.268 4.742 8.777 1.00 89.44 98 TYR A N 1
ATOM 796 C CA . TYR A 1 98 ? 7.883 4.663 7.443 1.00 89.44 98 TYR A CA 1
ATOM 797 C C . TYR A 1 98 ? 8.588 5.947 6.983 1.00 89.44 98 TYR A C 1
ATOM 799 O O . TYR A 1 98 ? 9.331 5.913 6.006 1.00 89.44 98 TYR A O 1
ATOM 807 N N . LYS A 1 99 ? 8.430 7.072 7.696 1.00 85.31 99 LYS A N 1
ATOM 808 C CA . LYS A 1 99 ? 9.248 8.274 7.448 1.00 85.31 99 LYS A CA 1
ATOM 809 C C . LYS A 1 99 ? 10.722 8.035 7.741 1.00 85.31 99 LYS A C 1
ATOM 811 O O . LYS A 1 99 ? 11.589 8.539 7.037 1.00 85.31 99 LYS A O 1
ATOM 816 N N . THR A 1 100 ? 10.999 7.284 8.802 1.00 85.00 100 THR A N 1
ATOM 817 C CA . THR A 1 100 ? 12.363 7.005 9.265 1.00 85.00 100 THR A CA 1
ATOM 818 C C . THR A 1 100 ? 12.858 5.628 8.834 1.00 85.00 100 THR A C 1
ATOM 820 O O . THR A 1 100 ? 14.063 5.395 8.842 1.00 85.00 100 THR A O 1
ATOM 823 N N . HIS A 1 101 ? 11.956 4.738 8.410 1.00 85.06 101 HIS A N 1
ATOM 824 C CA . HIS A 1 101 ? 12.286 3.391 7.957 1.00 85.06 101 HIS A CA 1
ATOM 825 C C . HIS A 1 101 ? 11.809 3.172 6.520 1.00 85.06 101 HIS A C 1
ATOM 827 O O . HIS A 1 101 ? 10.617 3.024 6.254 1.00 85.06 101 HIS A O 1
ATOM 833 N N . SER A 1 102 ? 12.756 3.117 5.585 1.00 72.75 102 SER A N 1
ATOM 834 C CA . SER A 1 102 ? 12.472 2.785 4.190 1.00 72.75 102 SER A CA 1
ATOM 835 C C . SER A 1 102 ? 12.667 1.289 3.972 1.00 72.75 102 SER A C 1
ATOM 837 O O . SER A 1 102 ? 13.789 0.794 4.090 1.00 72.75 102 SER A O 1
ATOM 839 N N . TYR A 1 103 ? 11.595 0.575 3.627 1.00 83.06 103 TYR A N 1
ATOM 840 C CA . TYR A 1 103 ? 11.680 -0.818 3.196 1.00 83.06 103 TYR A CA 1
ATOM 841 C C . TYR A 1 103 ? 11.287 -0.944 1.732 1.00 83.06 103 TYR A C 1
ATOM 843 O O . TYR A 1 103 ? 10.431 -0.225 1.212 1.00 83.06 103 TYR A O 1
ATOM 851 N N . MET A 1 104 ? 11.915 -1.904 1.061 1.00 86.19 104 MET A N 1
ATOM 852 C CA . MET A 1 104 ? 11.474 -2.305 -0.264 1.00 86.19 104 MET A CA 1
ATOM 853 C C . MET A 1 104 ? 10.094 -2.966 -0.166 1.00 86.19 104 MET A C 1
ATOM 855 O O . MET A 1 104 ? 9.847 -3.730 0.774 1.00 86.19 104 MET A O 1
ATOM 859 N N . PRO A 1 105 ? 9.192 -2.722 -1.133 1.00 90.44 105 PRO A N 1
ATOM 860 C CA . PRO A 1 105 ? 7.943 -3.461 -1.192 1.00 90.44 105 PRO A CA 1
ATOM 861 C C . PRO A 1 105 ? 8.242 -4.965 -1.327 1.00 90.44 105 PRO A C 1
ATOM 863 O O . PRO A 1 105 ? 9.194 -5.330 -2.026 1.00 90.44 105 PRO A O 1
ATOM 866 N N . PRO A 1 106 ? 7.441 -5.844 -0.700 1.00 93.06 106 PRO A N 1
ATOM 867 C CA . PRO A 1 106 ? 7.617 -7.285 -0.839 1.00 93.06 106 PRO A CA 1
ATOM 868 C C . PRO A 1 106 ? 7.606 -7.747 -2.304 1.00 93.06 106 PRO A C 1
ATOM 870 O O . PRO A 1 106 ? 6.936 -7.160 -3.155 1.00 93.06 106 PRO A O 1
ATOM 873 N N . ASN A 1 107 ? 8.319 -8.837 -2.597 1.00 95.00 107 ASN A N 1
ATOM 874 C CA . ASN A 1 107 ? 8.285 -9.461 -3.922 1.00 95.00 107 ASN A CA 1
ATOM 875 C C . ASN A 1 107 ? 6.894 -10.036 -4.236 1.00 95.00 107 ASN A C 1
ATOM 877 O O . ASN A 1 107 ? 6.133 -10.364 -3.326 1.00 95.00 107 ASN A O 1
ATOM 881 N N . CYS A 1 108 ? 6.559 -10.174 -5.521 1.00 93.25 108 CYS A N 1
ATOM 882 C CA . CYS A 1 108 ? 5.220 -10.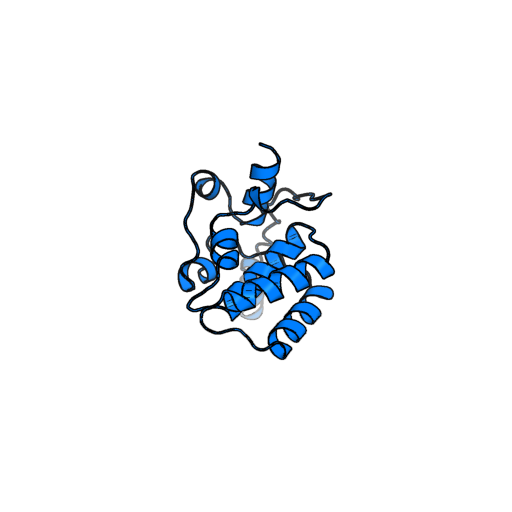569 -5.985 1.00 93.25 108 CYS A CA 1
ATOM 883 C C . CYS A 1 108 ? 4.769 -11.955 -5.491 1.00 93.25 108 CYS A C 1
ATOM 885 O O . CYS A 1 108 ? 3.577 -12.218 -5.350 1.00 93.25 108 CYS A O 1
ATOM 887 N N . ASP A 1 109 ? 5.730 -12.823 -5.222 1.00 93.00 109 ASP A N 1
ATOM 888 C CA . ASP A 1 109 ? 5.624 -14.169 -4.673 1.00 93.00 109 ASP A CA 1
ATOM 889 C C . ASP A 1 109 ? 5.3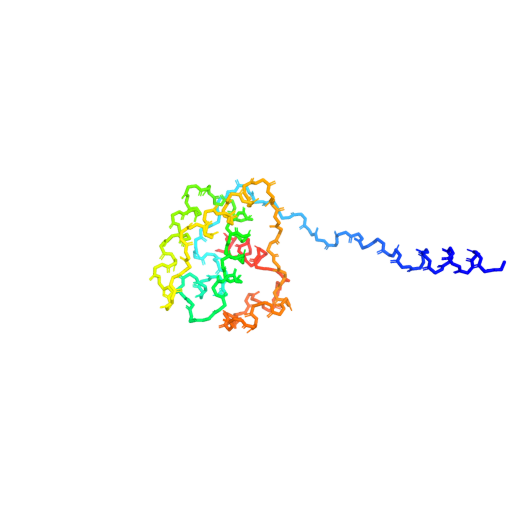40 -14.189 -3.160 1.00 93.00 109 ASP A C 1
ATOM 891 O O . ASP A 1 109 ? 4.960 -15.229 -2.620 1.00 93.00 109 ASP A O 1
ATOM 895 N N . ASN A 1 110 ? 5.417 -13.041 -2.476 1.00 95.00 110 ASN A N 1
ATOM 896 C CA . ASN A 1 110 ? 5.050 -12.943 -1.069 1.00 95.00 110 ASN A CA 1
ATOM 897 C C . ASN A 1 110 ? 3.551 -13.275 -0.868 1.00 95.00 110 ASN A C 1
ATOM 899 O O . ASN A 1 110 ? 2.687 -12.681 -1.526 1.00 95.00 110 ASN A O 1
ATOM 903 N N . PRO A 1 111 ? 3.204 -14.173 0.075 1.00 94.69 111 PRO A N 1
ATOM 904 C CA . PRO A 1 111 ? 1.826 -14.616 0.285 1.00 94.69 111 PRO A CA 1
ATOM 905 C C . PRO A 1 111 ? 0.871 -13.482 0.674 1.00 94.69 111 PRO A C 1
ATOM 907 O O . PRO A 1 111 ? -0.332 -13.610 0.459 1.00 94.69 111 PRO A O 1
ATOM 910 N N . ILE A 1 112 ? 1.374 -12.351 1.186 1.00 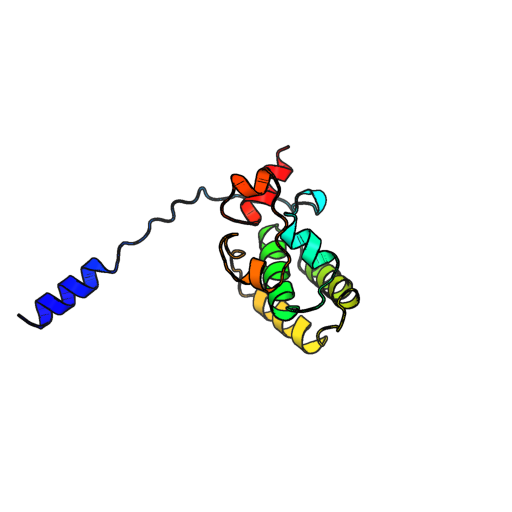95.50 112 ILE A N 1
ATOM 911 C CA . ILE A 1 112 ? 0.557 -11.195 1.570 1.00 95.50 112 ILE A CA 1
ATOM 912 C C . ILE A 1 112 ? -0.378 -10.728 0.447 1.00 95.50 112 ILE A C 1
ATOM 914 O O . ILE A 1 112 ? -1.524 -10.399 0.734 1.00 95.50 112 ILE A O 1
ATOM 918 N N . TYR A 1 113 ? 0.068 -10.761 -0.815 1.00 94.50 113 TYR A N 1
ATOM 919 C CA . TYR A 1 113 ? -0.731 -10.331 -1.967 1.00 94.50 113 TYR A CA 1
ATOM 920 C C . TYR A 1 113 ? -1.899 -11.278 -2.256 1.00 94.50 113 TYR A C 1
ATOM 922 O O . TYR A 1 113 ? -2.990 -10.828 -2.610 1.00 94.50 113 TYR A O 1
ATOM 930 N N . LYS A 1 114 ? -1.676 -12.587 -2.099 1.00 93.19 114 LYS A N 1
ATOM 931 C CA . LYS A 1 114 ? -2.707 -13.617 -2.288 1.00 93.19 114 LYS A CA 1
ATOM 932 C C . LYS A 1 114 ? -3.691 -13.618 -1.120 1.00 93.19 114 LYS A C 1
ATOM 934 O O . LYS A 1 114 ? -4.895 -13.647 -1.335 1.00 93.19 114 LYS A O 1
ATOM 939 N N . ASN A 1 115 ? -3.181 -13.484 0.102 1.00 94.69 115 ASN A N 1
ATOM 940 C CA . ASN A 1 115 ? -3.966 -13.546 1.336 1.00 94.69 115 ASN A CA 1
ATOM 941 C C . ASN A 1 115 ? -4.980 -12.405 1.498 1.00 94.69 115 ASN A C 1
ATOM 943 O O . ASN A 1 115 ? -5.868 -12.515 2.337 1.00 94.69 115 ASN A O 1
ATOM 947 N N . ILE A 1 116 ? -4.826 -11.304 0.759 1.00 95.94 116 ILE A N 1
ATOM 948 C CA . ILE A 1 116 ? -5.795 -10.194 0.736 1.00 95.94 116 ILE A CA 1
ATOM 949 C C . ILE A 1 116 ? -6.525 -10.081 -0.610 1.00 95.94 116 ILE A C 1
ATOM 951 O O . ILE A 1 116 ? -7.196 -9.087 -0.855 1.00 95.94 116 ILE A O 1
ATOM 955 N N . ASN A 1 117 ? -6.375 -11.083 -1.484 1.00 94.31 117 ASN A N 1
ATOM 956 C CA . ASN A 1 117 ? -7.038 -11.196 -2.785 1.00 94.31 117 ASN A CA 1
ATOM 957 C C . ASN A 1 117 ? -6.903 -9.961 -3.702 1.00 94.31 117 ASN A C 1
ATOM 959 O O . ASN A 1 117 ? -7.844 -9.569 -4.386 1.00 94.31 117 ASN A O 1
ATOM 963 N N . VAL A 1 118 ? -5.725 -9.328 -3.727 1.00 94.56 118 VAL A N 1
ATOM 964 C CA . VAL A 1 118 ? -5.486 -8.127 -4.559 1.00 94.56 118 VAL A CA 1
ATOM 965 C C . VAL A 1 118 ? -4.766 -8.432 -5.865 1.00 94.56 118 VAL A C 1
ATOM 967 O O . VAL A 1 118 ? -4.718 -7.587 -6.754 1.00 94.56 118 VAL A O 1
ATOM 970 N N . CYS A 1 119 ? -4.150 -9.606 -5.995 1.00 92.56 119 CYS A N 1
ATOM 971 C CA . CYS A 1 119 ? -3.305 -9.915 -7.141 1.00 92.56 119 CYS A CA 1
ATOM 972 C C . CYS A 1 119 ? -4.128 -10.383 -8.349 1.00 92.56 119 CYS A C 1
ATOM 974 O O . CYS A 1 119 ? -4.585 -11.520 -8.388 1.00 92.56 119 CYS A O 1
ATOM 976 N N . THR A 1 120 ? -4.250 -9.521 -9.359 1.00 92.88 120 THR A N 1
ATOM 977 C CA . THR A 1 120 ? -4.811 -9.847 -10.681 1.00 92.88 120 THR A CA 1
ATOM 978 C C . THR A 1 120 ? -3.713 -9.670 -11.742 1.00 92.88 120 THR A C 1
ATOM 980 O O . THR A 1 120 ? -3.583 -8.577 -12.303 1.00 92.88 120 THR A O 1
ATOM 983 N N . PRO A 1 121 ? -2.833 -10.670 -11.944 1.00 92.19 121 PRO A N 1
ATOM 984 C CA . PRO A 1 121 ? -1.624 -10.511 -12.749 1.00 92.19 121 PRO A CA 1
ATOM 985 C C . PRO A 1 121 ? -1.936 -10.274 -14.233 1.00 92.19 121 PRO A C 1
ATOM 987 O O . PRO A 1 121 ? -2.783 -10.950 -14.809 1.00 92.19 121 PRO A O 1
ATOM 990 N N . ASP A 1 122 ? -1.208 -9.341 -14.854 1.00 93.94 122 ASP A N 1
ATOM 991 C CA . ASP A 1 122 ? -1.220 -9.104 -16.304 1.00 93.94 122 ASP A CA 1
ATOM 992 C C . ASP A 1 122 ? 0.046 -9.689 -16.973 1.00 93.94 122 ASP A C 1
ATOM 994 O O . ASP A 1 122 ? 0.880 -10.328 -16.324 1.00 93.94 122 ASP A O 1
ATOM 998 N N . ASP A 1 123 ? 0.236 -9.459 -18.276 1.00 93.81 123 ASP A N 1
ATOM 999 C CA . ASP A 1 123 ? 1.425 -9.950 -18.990 1.00 93.81 123 ASP A CA 1
ATOM 1000 C C . ASP A 1 123 ? 2.746 -9.359 -18.479 1.00 93.81 123 ASP A C 1
ATOM 1002 O O . ASP A 1 123 ? 3.794 -9.999 -18.568 1.00 93.81 123 ASP A O 1
ATOM 1006 N N . THR A 1 124 ? 2.719 -8.157 -17.897 1.00 93.31 124 THR A N 1
ATOM 1007 C CA . THR A 1 124 ? 3.914 -7.544 -17.304 1.00 93.31 124 THR A CA 1
ATOM 1008 C C . THR A 1 124 ? 4.255 -8.210 -15.969 1.00 93.31 124 THR A C 1
ATOM 1010 O O . THR A 1 124 ? 5.435 -8.364 -15.655 1.00 93.31 124 THR A O 1
ATOM 1013 N N . CYS A 1 125 ? 3.256 -8.668 -15.208 1.00 92.50 125 CYS A N 1
ATOM 1014 C CA . CYS A 1 125 ? 3.465 -9.421 -13.968 1.00 92.50 125 CYS A CA 1
ATOM 1015 C C . CYS A 1 125 ? 4.222 -10.745 -14.183 1.00 92.50 125 CYS A C 1
ATOM 1017 O O . CYS A 1 125 ? 4.944 -11.169 -13.287 1.00 92.50 125 CYS A O 1
ATOM 1019 N N . LYS A 1 126 ? 4.120 -11.372 -15.364 1.00 91.81 126 LYS A N 1
ATOM 1020 C CA . LYS A 1 126 ? 4.790 -12.654 -15.678 1.00 91.81 126 LYS A CA 1
ATOM 1021 C C . LYS A 1 126 ? 6.317 -12.554 -15.769 1.00 91.81 126 LYS A C 1
ATOM 1023 O O . LYS A 1 126 ? 7.006 -13.565 -15.696 1.00 91.81 126 LYS A O 1
ATOM 1028 N N . ILE A 1 127 ? 6.846 -11.347 -15.963 1.00 92.50 127 ILE A N 1
ATOM 1029 C CA . ILE A 1 127 ? 8.258 -11.101 -16.305 1.00 92.50 127 ILE A CA 1
ATOM 1030 C C . ILE A 1 127 ? 8.972 -10.196 -15.291 1.00 92.50 127 ILE A C 1
ATOM 1032 O O . ILE A 1 127 ? 10.046 -9.667 -15.581 1.00 92.50 127 ILE A O 1
ATOM 1036 N N . ILE A 1 128 ? 8.365 -9.965 -14.126 1.00 92.38 128 ILE A N 1
ATOM 1037 C CA . ILE A 1 128 ? 8.897 -9.126 -13.045 1.00 92.38 128 ILE A CA 1
ATOM 1038 C C . ILE A 1 128 ? 8.879 -9.901 -11.728 1.00 92.38 128 ILE A C 1
ATOM 1040 O O . ILE A 1 128 ? 7.991 -10.711 -11.492 1.00 92.38 128 ILE A O 1
ATOM 1044 N N . LYS A 1 129 ? 9.861 -9.636 -10.861 1.00 90.44 129 LYS A N 1
ATOM 1045 C CA . LYS A 1 129 ? 9.956 -10.261 -9.529 1.00 90.44 129 LYS A CA 1
ATOM 1046 C C . LYS A 1 129 ? 9.251 -9.455 -8.435 1.00 90.44 129 LYS A C 1
ATOM 1048 O O . LYS A 1 129 ? 8.810 -10.013 -7.439 1.00 90.44 129 LYS A O 1
ATOM 1053 N N . ASN A 1 130 ? 9.161 -8.135 -8.595 1.00 91.56 130 ASN A N 1
ATOM 1054 C CA . ASN A 1 130 ? 8.613 -7.253 -7.569 1.00 91.56 130 ASN A CA 1
ATOM 1055 C C . ASN A 1 130 ? 7.760 -6.116 -8.170 1.00 91.56 130 ASN A C 1
ATOM 1057 O O . ASN A 1 130 ? 7.987 -5.712 -9.319 1.00 91.56 130 ASN A O 1
ATOM 1061 N N . PRO A 1 131 ? 6.813 -5.556 -7.392 1.00 94.00 131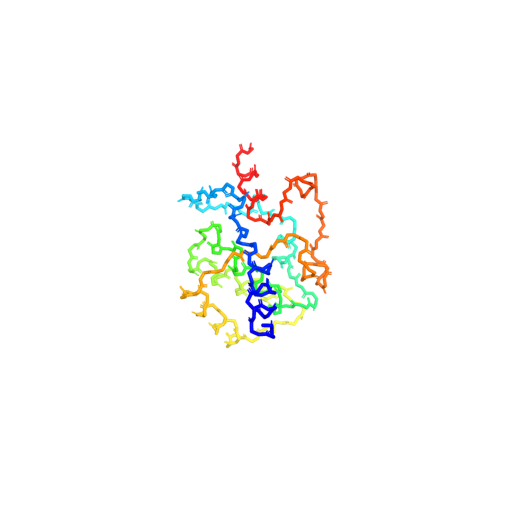 PRO A N 1
ATOM 1062 C CA . PRO A 1 131 ? 5.920 -4.487 -7.844 1.00 94.00 131 PRO A CA 1
ATOM 1063 C C . PRO A 1 131 ? 6.644 -3.216 -8.305 1.00 94.00 131 PRO A C 1
ATOM 1065 O O . PRO A 1 131 ? 6.167 -2.528 -9.206 1.00 94.00 131 PRO A O 1
ATOM 1068 N N . LEU A 1 132 ? 7.800 -2.892 -7.719 1.00 94.19 132 LEU A N 1
ATOM 1069 C CA . LEU A 1 132 ? 8.569 -1.707 -8.100 1.00 94.19 132 LEU A CA 1
ATOM 1070 C C . LEU A 1 132 ? 9.127 -1.839 -9.524 1.00 94.19 132 LEU A C 1
ATOM 1072 O O . LEU A 1 132 ? 9.023 -0.914 -10.328 1.00 94.19 132 LEU A O 1
ATOM 1076 N N . SER A 1 133 ? 9.651 -3.016 -9.869 1.00 93.25 133 SER A N 1
ATOM 1077 C CA . SER A 1 133 ? 10.120 -3.333 -11.219 1.00 93.25 133 SER A CA 1
ATOM 1078 C C . SER A 1 133 ? 8.996 -3.259 -12.248 1.00 93.25 133 SER A C 1
ATOM 1080 O O . SER A 1 133 ? 9.245 -2.817 -13.370 1.00 93.25 133 SER A O 1
ATOM 1082 N N . TYR A 1 134 ? 7.764 -3.633 -11.879 1.00 95.00 134 TYR A N 1
ATOM 1083 C CA . TYR A 1 134 ? 6.597 -3.415 -12.738 1.00 95.00 134 TYR A CA 1
ATOM 1084 C C . TYR A 1 134 ? 6.445 -1.927 -13.069 1.00 95.00 134 TYR A C 1
ATOM 1086 O O . TYR A 1 134 ? 6.362 -1.564 -14.244 1.00 95.00 134 TYR A O 1
ATOM 1094 N N . ALA A 1 135 ? 6.454 -1.069 -12.044 1.00 94.50 135 ALA A N 1
ATOM 1095 C CA . ALA A 1 135 ? 6.212 0.361 -12.202 1.00 94.50 135 ALA A CA 1
ATOM 1096 C C . ALA A 1 135 ? 7.274 1.035 -13.077 1.00 94.50 135 ALA A C 1
ATOM 1098 O O . ALA A 1 135 ? 6.954 1.782 -14.001 1.00 94.50 135 ALA A O 1
ATOM 1099 N N . VAL A 1 136 ? 8.543 0.691 -12.859 1.00 93.00 136 VAL A N 1
ATOM 1100 C CA . VAL A 1 136 ? 9.658 1.192 -13.674 1.00 93.00 136 VAL A CA 1
ATOM 1101 C C . VAL A 1 136 ? 9.576 0.701 -15.117 1.00 93.00 136 VAL A C 1
ATOM 1103 O O . VAL A 1 136 ? 9.849 1.465 -16.042 1.00 93.00 136 VAL A O 1
ATOM 1106 N N . LYS A 1 137 ? 9.174 -0.555 -15.339 1.00 91.62 137 LYS A N 1
ATOM 1107 C CA . LYS A 1 137 ? 9.027 -1.110 -16.689 1.00 91.62 137 LYS A CA 1
ATOM 1108 C C . LYS A 1 137 ? 7.866 -0.474 -17.452 1.00 91.62 137 LYS A C 1
ATOM 1110 O O . LYS A 1 137 ? 8.011 -0.231 -18.645 1.00 91.62 137 LYS A O 1
ATOM 1115 N N . ARG A 1 138 ? 6.741 -0.193 -16.782 1.00 91.88 138 ARG A N 1
ATOM 1116 C CA . ARG A 1 138 ? 5.592 0.505 -17.381 1.00 91.88 138 ARG A CA 1
ATOM 1117 C C . ARG A 1 138 ? 5.888 1.970 -17.682 1.00 91.88 138 ARG A C 1
ATOM 1119 O O . ARG A 1 138 ? 5.523 2.400 -18.760 1.00 91.88 138 ARG A O 1
ATOM 1126 N N . ARG A 1 139 ? 6.612 2.688 -16.813 1.00 88.69 139 ARG A N 1
ATOM 1127 C CA . ARG A 1 139 ? 7.002 4.097 -17.036 1.00 88.69 139 ARG A CA 1
ATOM 1128 C C . ARG A 1 139 ? 7.818 4.314 -18.320 1.00 88.69 139 ARG A C 1
ATOM 1130 O O . ARG A 1 139 ? 7.819 5.411 -18.859 1.00 88.69 139 ARG A O 1
ATOM 1137 N N . ARG A 1 140 ? 8.575 3.302 -18.761 1.00 76.44 140 ARG A N 1
ATOM 1138 C CA . ARG A 1 140 ? 9.424 3.367 -19.965 1.00 76.44 140 ARG A CA 1
ATOM 1139 C C . ARG A 1 140 ? 8.671 3.103 -21.274 1.00 76.44 140 ARG A C 1
ATOM 1141 O O . ARG A 1 140 ? 9.274 3.286 -22.326 1.00 76.44 140 ARG A O 1
ATOM 1148 N N . LYS A 1 141 ? 7.439 2.593 -21.204 1.00 65.25 141 LYS A N 1
ATOM 1149 C CA . LYS A 1 141 ? 6.582 2.360 -22.371 1.00 65.25 141 LYS A CA 1
ATOM 1150 C C . LYS A 1 141 ? 5.740 3.594 -22.639 1.00 65.25 141 LYS A C 1
ATOM 1152 O O . LYS A 1 141 ? 5.527 3.864 -23.835 1.00 65.25 141 LYS A O 1
#

pLDDT: mean 88.44, std 13.66, range [46.53, 98.5]

Sequence (141 aa):
EAKELFLQAFSLDRKEQEPSGSVINIDKEIPLESFPPCIRNILNGLEDGRKRGLFLLINFLHAVKWPESKIKQTVLEWNKKNKEPLSNAYITSQLNYYKTHSYMPPNCDNPIYKNINVCTPDDTCKIIKNPLSYAVKRRRK

Foldseek 3Di:
DVVVVVVVVVVVPPPPPPPPDDPDDQPDAQDPVLFFQLLVLLLQAAADLVVLSLVLNLQLRVLRPPDLVVSLVSNVNSQVNYPHGDDPVVSVVVSVVCVVDHDHRDWPPPCSSVVRPRDDHDPLNVPDGHRNVSSVVSSVD

Radius of gyration: 18.29 Å; chains: 1; bounding box: 51×47×41 Å